Protein AF-A0A7C5Y525-F1 (afdb_monomer_lite)

Radius of gyration: 19.83 Å; chains: 1; bounding box: 41×47×40 Å

Structure (mmCIF, N/CA/C/O backbone):
data_AF-A0A7C5Y525-F1
#
_entry.id   AF-A0A7C5Y525-F1
#
loop_
_atom_site.group_PDB
_atom_site.id
_atom_site.type_symbol
_atom_site.label_atom_id
_atom_site.label_alt_id
_atom_site.label_comp_id
_atom_site.label_asym_id
_atom_site.label_entity_id
_atom_site.label_seq_id
_atom_site.pdbx_PDB_ins_code
_atom_site.Cartn_x
_atom_site.Cartn_y
_atom_site.Cartn_z
_atom_site.occupancy
_atom_site.B_iso_or_equiv
_atom_site.auth_seq_id
_atom_site.auth_comp_id
_atom_site.auth_asym_id
_atom_site.auth_atom_id
_atom_site.pdbx_PDB_model_num
ATOM 1 N N . MET A 1 1 ? -26.366 36.990 -11.827 1.00 54.34 1 MET A N 1
ATOM 2 C CA . MET A 1 1 ? -25.539 36.852 -13.045 1.00 54.34 1 MET A CA 1
ATOM 3 C C . MET A 1 1 ? -24.778 35.550 -12.890 1.00 54.34 1 MET A C 1
ATOM 5 O O . MET A 1 1 ? -24.041 35.434 -11.925 1.00 54.34 1 MET A O 1
ATOM 9 N N . ILE A 1 2 ? -25.056 34.536 -13.711 1.00 59.78 2 ILE A N 1
ATOM 10 C CA . ILE A 1 2 ? -24.334 33.258 -13.629 1.00 59.78 2 ILE A CA 1
ATOM 11 C C . ILE A 1 2 ? -22.931 33.531 -14.166 1.00 59.78 2 ILE A C 1
ATOM 13 O O . ILE A 1 2 ? -22.791 33.964 -15.309 1.00 59.78 2 ILE A O 1
ATOM 17 N N . GLU A 1 3 ? -21.915 33.373 -13.320 1.00 59.09 3 GLU A N 1
ATOM 18 C CA . GLU A 1 3 ? -20.533 33.645 -13.699 1.00 59.09 3 GLU A CA 1
ATOM 19 C C . GLU A 1 3 ? -20.138 32.764 -14.891 1.00 59.09 3 GLU A C 1
ATOM 21 O O . GLU A 1 3 ? -20.420 31.562 -14.888 1.00 59.09 3 GLU A O 1
ATOM 26 N N . PRO A 1 4 ? -19.472 33.325 -15.914 1.00 69.31 4 PRO A N 1
ATOM 27 C CA . PRO A 1 4 ? -19.073 32.573 -17.104 1.00 69.31 4 PRO A CA 1
ATOM 28 C C . PRO A 1 4 ? -18.191 31.363 -16.754 1.00 69.31 4 PRO A C 1
ATOM 30 O O . PRO A 1 4 ? -18.227 30.349 -17.445 1.00 69.31 4 PRO A O 1
ATOM 33 N N . ALA A 1 5 ? -17.477 31.422 -15.625 1.00 69.50 5 ALA A N 1
ATOM 34 C CA . ALA A 1 5 ? -16.720 30.305 -15.070 1.00 69.50 5 ALA A CA 1
ATOM 35 C C . ALA A 1 5 ? -17.595 29.082 -14.735 1.00 69.50 5 ALA A C 1
ATOM 37 O O . ALA A 1 5 ? -17.177 27.946 -14.954 1.00 69.50 5 ALA A O 1
ATOM 38 N N . LEU A 1 6 ? -18.823 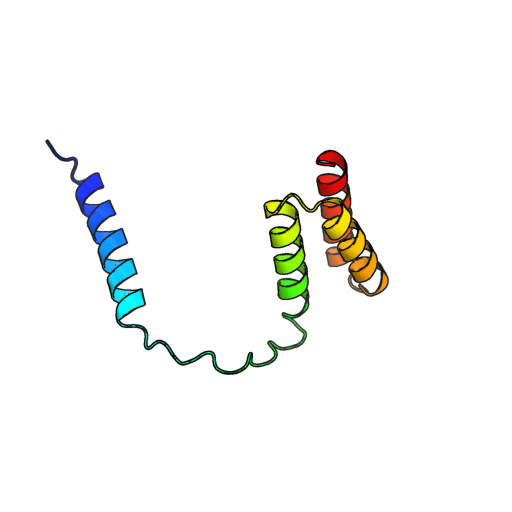29.297 -14.254 1.00 74.94 6 LEU A N 1
ATOM 39 C CA . LEU A 1 6 ? -19.732 28.222 -13.858 1.00 74.94 6 LEU A CA 1
ATOM 40 C C . LEU A 1 6 ? -20.270 27.468 -15.083 1.00 74.94 6 LEU A C 1
ATOM 42 O O . LEU A 1 6 ? -20.378 26.244 -15.064 1.00 74.94 6 LEU A O 1
ATOM 46 N N . LEU A 1 7 ? -20.526 28.188 -16.180 1.00 76.50 7 LEU A N 1
ATOM 47 C CA . LEU A 1 7 ? -20.938 27.597 -17.457 1.00 76.50 7 LEU A CA 1
ATOM 48 C C . LEU A 1 7 ? -19.819 26.766 -18.094 1.00 76.50 7 LEU A C 1
ATOM 50 O O . LEU A 1 7 ? -20.081 25.665 -18.578 1.00 76.50 7 LEU A O 1
A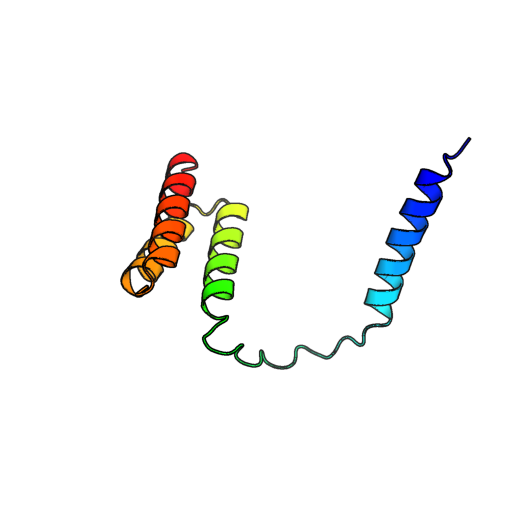TOM 54 N N . VAL A 1 8 ? -18.571 27.244 -18.038 1.00 75.38 8 VAL A N 1
ATOM 55 C CA . VAL A 1 8 ? -17.403 26.484 -18.520 1.00 75.38 8 VAL A CA 1
ATOM 56 C C . VAL A 1 8 ? -17.225 25.193 -17.720 1.00 75.38 8 VAL A C 1
ATOM 58 O O . VAL A 1 8 ? -16.953 24.138 -18.293 1.00 75.38 8 VAL A O 1
ATOM 61 N N . LEU A 1 9 ? -17.438 25.251 -16.405 1.00 77.81 9 LEU A N 1
ATOM 62 C CA . LEU A 1 9 ? -17.300 24.094 -15.525 1.00 77.81 9 LEU A CA 1
ATOM 63 C C . LEU A 1 9 ? -18.390 23.044 -15.796 1.00 77.81 9 LEU A C 1
ATOM 65 O O . LEU A 1 9 ? -18.085 21.857 -15.907 1.00 77.81 9 LEU A O 1
ATOM 69 N N . ILE A 1 10 ? -19.638 23.477 -16.004 1.00 79.75 10 ILE A N 1
ATOM 70 C CA . ILE A 1 10 ? -20.742 22.590 -16.404 1.00 79.75 10 ILE A CA 1
ATOM 71 C C . ILE A 1 10 ? -20.464 21.953 -17.773 1.00 79.75 10 ILE A C 1
ATOM 73 O O . ILE A 1 10 ? -20.671 20.750 -17.941 1.00 79.75 10 ILE A O 1
ATOM 77 N N . PHE A 1 11 ? -19.945 22.722 -18.733 1.00 83.12 11 PHE A N 1
ATOM 78 C CA . PHE A 1 11 ? -19.608 22.215 -20.064 1.00 83.12 11 PHE A CA 1
ATOM 79 C C . PHE A 1 11 ? -18.505 21.146 -20.019 1.00 83.12 11 PHE A C 1
ATOM 81 O O . PHE A 1 11 ? -18.627 20.105 -20.663 1.00 83.12 11 PHE A O 1
ATOM 88 N N . LEU A 1 12 ? -17.468 21.350 -19.201 1.00 77.56 12 LEU A N 1
ATOM 89 C CA . LEU A 1 12 ? -16.390 20.377 -18.983 1.00 77.56 12 LEU A CA 1
ATOM 90 C C . LEU A 1 12 ? -16.899 19.066 -18.374 1.00 77.56 12 LEU A C 1
ATOM 92 O O . LEU A 1 12 ? -16.524 17.982 -18.828 1.00 77.56 12 LEU A O 1
ATOM 96 N N . VAL A 1 13 ? -17.782 19.157 -17.378 1.00 80.94 13 VAL A N 1
ATOM 97 C CA . VAL A 1 13 ? -18.386 17.978 -16.741 1.00 80.94 13 VAL A CA 1
ATOM 98 C C . VAL A 1 13 ? -19.277 17.225 -17.732 1.00 80.94 13 VAL A C 1
ATOM 100 O O . VAL A 1 13 ? -19.180 16.001 -17.833 1.00 80.94 13 VAL A O 1
ATOM 103 N N . ALA A 1 14 ? -20.094 17.941 -18.509 1.00 81.19 14 ALA A N 1
ATOM 104 C CA . ALA A 1 14 ? -20.961 17.345 -19.521 1.00 81.19 14 ALA A CA 1
ATOM 105 C C . ALA A 1 14 ? -20.159 16.661 -20.642 1.00 81.19 14 ALA A C 1
ATOM 107 O O . ALA A 1 14 ? -20.467 15.526 -21.008 1.00 81.19 14 ALA A O 1
ATOM 108 N N . ALA A 1 15 ? -19.093 17.298 -21.136 1.00 78.25 15 ALA A N 1
ATOM 109 C CA . ALA A 1 15 ? -18.208 16.729 -22.152 1.00 78.25 15 ALA A CA 1
ATOM 110 C C . ALA A 1 15 ? -17.489 15.463 -21.653 1.00 78.25 15 ALA A C 1
ATOM 112 O O . ALA A 1 15 ? -17.413 14.467 -22.376 1.00 78.25 15 ALA A O 1
ATOM 113 N N . GLY A 1 16 ? -17.024 15.460 -20.398 1.00 74.25 16 GLY A N 1
ATOM 114 C CA . GLY A 1 16 ? -16.428 14.277 -19.771 1.00 74.25 16 GLY A CA 1
ATOM 115 C C . GLY A 1 16 ? -17.414 13.111 -19.647 1.00 74.25 16 GLY A C 1
ATOM 116 O O . GLY A 1 16 ? -17.059 11.962 -19.918 1.00 74.25 16 GLY A O 1
ATOM 117 N N . PHE A 1 17 ? -18.673 13.400 -19.308 1.00 80.44 17 PHE A N 1
ATOM 118 C CA . PHE A 1 17 ? -19.727 12.386 -19.237 1.00 80.44 17 PHE A CA 1
ATOM 119 C C . PHE A 1 17 ? -20.079 11.820 -20.619 1.00 80.44 17 PHE A C 1
ATOM 121 O O . PHE A 1 17 ? -20.275 10.613 -20.764 1.00 80.44 17 PHE A O 1
ATOM 128 N N . LEU A 1 18 ? -20.100 12.675 -21.646 1.00 77.81 18 LEU A N 1
ATOM 129 C CA . LEU A 1 18 ? -20.362 12.272 -23.028 1.00 77.81 18 LEU A CA 1
ATOM 130 C C . LEU A 1 18 ? -19.248 11.366 -23.577 1.00 77.81 18 LEU A C 1
ATOM 132 O O . LEU A 1 18 ? -19.535 10.362 -24.226 1.00 77.81 18 LEU A O 1
ATOM 136 N N . LEU A 1 19 ? -17.986 11.676 -23.261 1.00 72.06 19 LEU A N 1
ATOM 137 C CA . LEU A 1 19 ? -16.829 10.839 -23.597 1.00 72.06 19 LEU A CA 1
ATOM 138 C C . LEU A 1 19 ? -16.919 9.459 -22.938 1.00 72.06 19 LEU A C 1
ATOM 140 O O . LEU A 1 19 ? -16.709 8.446 -23.603 1.00 72.06 19 LEU A O 1
ATOM 144 N N . LEU A 1 20 ? -17.295 9.396 -21.658 1.00 67.75 20 LEU A N 1
ATOM 145 C CA . LEU A 1 20 ? -17.508 8.125 -20.956 1.00 67.75 20 LEU A CA 1
ATOM 146 C C . LEU A 1 20 ? -18.681 7.318 -21.529 1.00 67.75 20 LEU A C 1
ATOM 148 O O . LEU A 1 20 ? -18.633 6.089 -21.512 1.00 67.75 20 LEU A O 1
ATOM 152 N N . TYR A 1 21 ? -19.715 7.989 -22.042 1.00 71.88 21 TYR A N 1
ATOM 153 C CA . TYR A 1 21 ? -20.873 7.344 -22.665 1.00 71.88 21 TYR A CA 1
ATOM 154 C C . TYR A 1 21 ? -20.561 6.787 -24.063 1.00 71.88 21 TYR A C 1
ATOM 156 O O . TYR A 1 21 ? -21.017 5.698 -24.409 1.00 71.88 21 TYR A O 1
ATOM 164 N N . LEU A 1 22 ? -19.761 7.512 -24.850 1.00 66.75 22 LEU A N 1
ATOM 165 C CA . LEU A 1 22 ? -19.326 7.109 -26.193 1.00 66.75 22 LEU A CA 1
ATOM 166 C C . LEU A 1 22 ? -18.189 6.086 -26.180 1.00 66.75 22 LEU A C 1
ATOM 168 O O . LEU A 1 22 ? -17.961 5.417 -27.187 1.00 66.75 22 LEU A O 1
ATOM 172 N N . THR A 1 23 ? -17.476 5.947 -25.061 1.00 57.12 23 THR A N 1
ATOM 173 C CA . THR A 1 23 ? -16.461 4.905 -24.924 1.00 57.12 23 THR A CA 1
ATOM 174 C C . THR A 1 23 ? -17.191 3.563 -24.857 1.00 57.12 23 THR A C 1
ATOM 176 O O . THR A 1 23 ? -17.947 3.335 -23.907 1.00 57.12 23 THR A O 1
ATOM 179 N N . PRO A 1 24 ? -17.020 2.663 -25.844 1.00 54.91 24 PRO A N 1
ATOM 180 C CA . PRO A 1 24 ? -17.699 1.381 -25.826 1.00 54.91 24 PRO A CA 1
ATOM 181 C C . PRO A 1 24 ? -17.341 0.682 -24.518 1.00 54.91 24 PRO A C 1
ATOM 183 O O . PRO A 1 24 ? -16.163 0.525 -24.191 1.00 54.91 24 PRO A O 1
ATOM 186 N N . ARG A 1 25 ? -18.366 0.282 -23.754 1.00 56.41 25 ARG A N 1
ATOM 187 C CA . ARG A 1 25 ? -18.220 -0.629 -22.615 1.00 56.41 25 ARG A CA 1
ATOM 188 C C . ARG A 1 25 ? -17.744 -1.971 -23.165 1.00 56.41 25 ARG A C 1
ATOM 190 O O . ARG A 1 25 ? -18.530 -2.910 -23.290 1.00 56.41 25 ARG A O 1
ATOM 197 N N . GLU A 1 26 ? -16.470 -2.059 -23.542 1.00 52.53 26 GLU A N 1
ATOM 198 C CA . GLU A 1 26 ? -15.809 -3.329 -23.771 1.00 52.53 26 GLU A CA 1
ATOM 199 C C . GLU A 1 26 ? -15.983 -4.106 -22.471 1.00 52.53 26 GLU A C 1
ATOM 201 O O . GLU A 1 26 ? -15.417 -3.761 -21.432 1.00 52.53 26 GLU A O 1
ATOM 206 N N . LYS A 1 27 ? -16.866 -5.110 -22.527 1.00 49.16 27 LYS A N 1
ATOM 207 C CA . LYS A 1 27 ? -17.021 -6.154 -21.520 1.00 49.16 27 LYS A CA 1
ATOM 208 C C . LYS A 1 27 ? -15.631 -6.486 -21.018 1.00 49.16 27 LYS A C 1
ATOM 210 O O . LYS A 1 27 ? -14.841 -6.963 -21.825 1.00 49.16 27 LYS A O 1
ATOM 215 N N . THR A 1 28 ? -15.371 -6.166 -19.750 1.00 54.25 28 THR A N 1
ATOM 216 C CA . THR A 1 28 ? -14.222 -6.572 -18.932 1.00 54.25 28 THR A CA 1
ATOM 217 C C . THR A 1 28 ? -13.352 -7.614 -19.630 1.00 54.25 28 THR A C 1
ATOM 219 O O . THR A 1 28 ? -13.456 -8.818 -19.380 1.00 54.25 28 THR A O 1
ATOM 222 N N . LYS A 1 29 ? -12.502 -7.156 -20.561 1.00 44.97 29 LYS A N 1
ATOM 223 C CA . LYS A 1 29 ? -11.508 -8.015 -21.187 1.00 44.97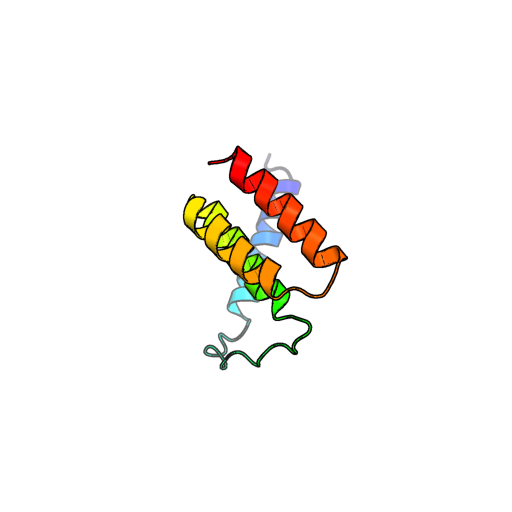 29 LYS A CA 1
ATOM 224 C C . LYS A 1 29 ? -10.620 -8.424 -20.032 1.00 44.97 29 LYS A C 1
ATOM 226 O O . LYS A 1 29 ? -10.064 -7.558 -19.355 1.00 44.97 29 LYS A O 1
ATOM 231 N N . LYS A 1 30 ? -10.611 -9.735 -19.758 1.00 49.25 30 LYS A N 1
ATOM 232 C CA . LYS A 1 30 ? -9.737 -10.410 -18.794 1.00 49.25 30 LYS A CA 1
ATOM 233 C C . LYS A 1 30 ? -8.451 -9.617 -18.693 1.00 49.25 30 LYS A C 1
ATOM 235 O O . LYS A 1 30 ? -7.806 -9.438 -19.724 1.00 49.25 30 LYS A O 1
ATOM 240 N N . SER A 1 31 ? -8.162 -9.116 -17.490 1.00 49.56 31 SER A N 1
ATOM 241 C CA . SER A 1 31 ? -6.974 -8.328 -17.194 1.00 49.56 3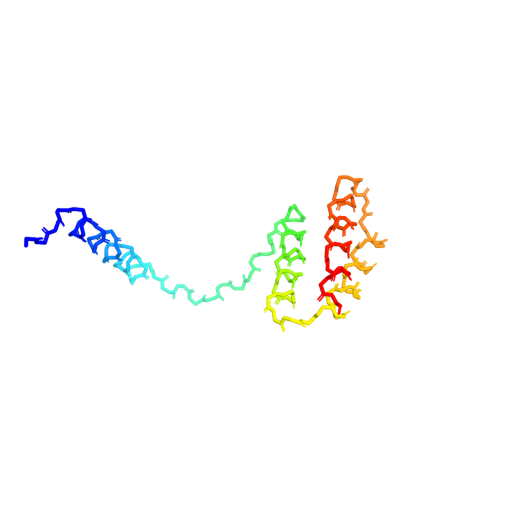1 SER A CA 1
ATOM 242 C C . SER A 1 31 ? -5.803 -8.924 -17.960 1.00 49.56 31 SER A C 1
ATOM 244 O O . SER A 1 31 ? -5.330 -10.012 -17.622 1.00 49.56 31 SER A O 1
ATOM 246 N N . THR A 1 32 ? -5.370 -8.256 -19.027 1.00 53.12 32 THR A N 1
ATOM 247 C CA . THR A 1 32 ? -4.033 -8.488 -19.554 1.00 53.12 32 THR A CA 1
ATOM 248 C C . THR A 1 32 ? -3.133 -8.357 -18.337 1.00 53.12 32 THR A C 1
ATOM 250 O O . THR A 1 32 ? -3.233 -7.313 -17.679 1.00 53.12 32 THR A O 1
ATOM 253 N N . PRO A 1 33 ? -2.365 -9.394 -17.953 1.00 47.19 33 PRO A N 1
ATOM 254 C CA . PRO A 1 33 ? -1.430 -9.256 -16.854 1.00 47.19 33 PRO A CA 1
ATOM 255 C C . PRO A 1 33 ? -0.536 -8.099 -17.260 1.00 47.19 33 PRO A C 1
ATOM 257 O O . PRO A 1 33 ? 0.231 -8.207 -18.219 1.00 47.19 33 PRO A O 1
ATOM 260 N N . ARG A 1 34 ? -0.745 -6.938 -16.627 1.00 54.50 34 ARG A N 1
ATOM 261 C CA . ARG A 1 34 ? 0.133 -5.799 -16.837 1.00 54.50 34 ARG A CA 1
ATOM 262 C C . ARG A 1 34 ? 1.520 -6.358 -16.543 1.00 54.50 34 ARG A C 1
ATOM 264 O O . ARG A 1 34 ? 1.667 -7.095 -15.567 1.00 54.50 34 ARG A O 1
ATOM 271 N N . GLY A 1 35 ? 2.481 -6.129 -17.441 1.00 53.25 35 GLY A N 1
ATOM 272 C CA . GLY A 1 35 ? 3.820 -6.704 -17.303 1.00 53.25 35 GLY A CA 1
ATOM 273 C C . GLY A 1 35 ? 4.330 -6.520 -15.872 1.00 53.25 35 GLY A C 1
ATOM 274 O O . GLY A 1 35 ? 3.924 -5.566 -15.215 1.00 53.25 35 GLY A O 1
ATOM 275 N N . LYS A 1 36 ? 5.185 -7.421 -15.371 1.00 56.09 36 LYS A N 1
ATOM 276 C CA . LYS A 1 36 ? 5.688 -7.449 -13.973 1.00 56.09 36 LYS A CA 1
ATOM 277 C C . LYS A 1 36 ? 6.079 -6.077 -13.395 1.00 56.09 36 LYS A C 1
ATOM 279 O O . LYS A 1 36 ? 6.046 -5.868 -12.186 1.00 56.09 36 LYS A O 1
ATOM 284 N N . GLU A 1 37 ? 6.411 -5.126 -14.260 1.00 57.03 37 GLU A N 1
ATOM 285 C CA . GLU A 1 37 ? 6.587 -3.708 -13.959 1.00 57.03 37 GLU A CA 1
ATOM 286 C C . GLU A 1 37 ? 5.385 -2.999 -13.323 1.00 57.03 37 GLU A C 1
ATOM 288 O O . GLU A 1 37 ? 5.597 -1.947 -12.742 1.00 57.03 37 GLU A O 1
ATOM 293 N N . PHE A 1 38 ? 4.163 -3.535 -13.374 1.00 59.78 38 PHE A N 1
ATOM 294 C CA . PHE A 1 38 ? 2.949 -2.920 -12.822 1.00 59.78 38 PHE A CA 1
ATOM 295 C C . PHE A 1 38 ? 2.318 -3.724 -11.677 1.00 59.78 38 PHE A C 1
ATOM 297 O O . PHE A 1 38 ? 1.416 -3.209 -11.026 1.00 59.78 38 PHE A O 1
ATOM 304 N N . GLU A 1 39 ? 2.796 -4.940 -11.377 1.00 64.75 39 GLU A N 1
ATOM 305 C CA . GLU A 1 39 ? 2.269 -5.752 -10.258 1.00 64.75 39 GLU A CA 1
ATOM 306 C C . GLU A 1 39 ? 2.345 -4.997 -8.920 1.00 64.75 39 GLU A C 1
ATOM 308 O O . GLU A 1 39 ? 1.454 -5.099 -8.079 1.00 64.75 39 GLU A O 1
ATOM 313 N N . TRP A 1 40 ? 3.373 -4.160 -8.745 1.00 71.62 40 TRP A N 1
ATOM 314 C CA . TRP A 1 40 ? 3.512 -3.321 -7.555 1.00 71.62 40 TRP A CA 1
ATOM 315 C C . TRP A 1 40 ? 2.404 -2.265 -7.443 1.00 71.62 40 TRP A C 1
ATOM 317 O O . TRP A 1 40 ? 1.971 -1.970 -6.335 1.00 71.62 40 TRP A O 1
ATOM 327 N N . LEU A 1 41 ? 1.905 -1.714 -8.555 1.00 75.25 41 LEU A N 1
ATOM 328 C CA . LEU A 1 41 ? 0.831 -0.715 -8.524 1.00 75.25 41 LEU A CA 1
ATOM 329 C C . LEU A 1 41 ? -0.481 -1.322 -8.035 1.00 75.25 41 LEU A C 1
ATOM 331 O O . LEU A 1 41 ? -1.217 -0.659 -7.307 1.00 75.25 41 LEU A O 1
ATOM 335 N N . ASP A 1 42 ? -0.743 -2.582 -8.375 1.00 79.38 42 ASP A N 1
ATOM 336 C CA . ASP A 1 42 ? -1.926 -3.295 -7.898 1.00 79.38 42 ASP A CA 1
ATOM 337 C C . ASP A 1 42 ? -1.819 -3.588 -6.389 1.00 79.38 42 ASP A C 1
ATOM 339 O O . ASP A 1 42 ? -2.786 -3.388 -5.646 1.00 79.38 42 ASP A O 1
ATOM 343 N N . ASP A 1 43 ? -0.628 -3.958 -5.903 1.00 80.31 43 ASP A N 1
ATOM 344 C CA . ASP A 1 43 ? -0.357 -4.106 -4.466 1.00 80.31 43 ASP A CA 1
ATOM 345 C C . ASP A 1 43 ? -0.520 -2.774 -3.708 1.00 80.31 43 ASP A C 1
ATOM 347 O O . ASP A 1 43 ? -1.127 -2.738 -2.633 1.00 80.31 43 ASP A O 1
ATOM 351 N N . PHE A 1 44 ? -0.047 -1.658 -4.270 1.00 82.31 44 PHE A N 1
ATOM 352 C CA . PHE A 1 44 ? -0.233 -0.323 -3.687 1.00 82.31 44 PHE A CA 1
ATOM 353 C C . PHE A 1 44 ? -1.698 0.131 -3.710 1.00 82.31 44 PHE A C 1
ATOM 355 O O . PHE A 1 44 ? -2.194 0.662 -2.712 1.00 82.31 44 PHE A O 1
ATOM 362 N N . ALA A 1 45 ? -2.419 -0.112 -4.805 1.00 83.81 45 ALA A N 1
ATOM 363 C CA . ALA A 1 45 ? -3.842 0.193 -4.904 1.00 83.81 45 ALA A CA 1
ATOM 364 C C . ALA A 1 45 ? -4.645 -0.578 -3.847 1.00 83.81 45 ALA A C 1
ATOM 366 O O . ALA A 1 45 ? -5.493 0.004 -3.165 1.00 83.81 45 ALA A O 1
ATOM 367 N N . LEU A 1 46 ? -4.329 -1.861 -3.639 1.00 86.19 46 LEU A N 1
ATOM 368 C CA . LEU A 1 46 ? -4.938 -2.673 -2.587 1.00 86.19 46 LEU A CA 1
ATOM 369 C C . LEU A 1 46 ? -4.699 -2.069 -1.194 1.00 86.19 46 LEU A C 1
ATOM 371 O O . LEU A 1 46 ? -5.625 -1.997 -0.383 1.00 86.19 46 LEU A O 1
ATOM 375 N N . LEU A 1 47 ? -3.477 -1.609 -0.912 1.00 87.25 47 LEU A N 1
ATOM 376 C CA . LEU A 1 47 ? -3.145 -0.961 0.359 1.00 87.25 47 LEU A CA 1
ATOM 377 C C . LEU A 1 47 ? -3.938 0.335 0.580 1.00 87.25 47 LEU A C 1
ATOM 379 O O . LEU A 1 47 ? -4.472 0.538 1.673 1.00 87.25 47 LEU A O 1
ATOM 383 N N . LEU A 1 48 ? -4.079 1.173 -0.450 1.00 85.12 48 LEU A N 1
ATOM 384 C CA . LEU A 1 48 ? -4.881 2.399 -0.384 1.00 85.12 48 LEU A CA 1
ATOM 385 C C . LEU A 1 48 ? -6.364 2.105 -0.138 1.00 85.12 48 LEU A C 1
ATOM 387 O O . LEU A 1 48 ? -6.998 2.774 0.680 1.00 85.12 48 LEU A O 1
ATOM 391 N N . VAL A 1 49 ? -6.918 1.078 -0.789 1.00 87.19 49 VAL A N 1
ATOM 392 C CA . VAL A 1 49 ? -8.311 0.654 -0.576 1.00 87.19 49 VAL A CA 1
ATOM 393 C C . VAL A 1 49 ? -8.536 0.198 0.868 1.00 87.19 49 VAL A C 1
ATOM 395 O O . VAL A 1 49 ? -9.547 0.569 1.473 1.00 87.19 49 VAL A O 1
ATOM 398 N N . LEU A 1 50 ? -7.598 -0.555 1.452 1.00 86.56 50 LEU A N 1
ATOM 399 C CA . LEU A 1 50 ? -7.691 -1.001 2.847 1.00 86.56 50 LEU A CA 1
ATOM 400 C C . LEU A 1 50 ? -7.655 0.177 3.830 1.00 86.56 50 LEU A C 1
ATOM 402 O O . LEU A 1 50 ? -8.453 0.211 4.768 1.00 86.56 50 LEU A O 1
ATOM 406 N N . VAL A 1 51 ? -6.789 1.164 3.586 1.00 87.44 51 VAL A N 1
ATOM 407 C CA . VAL A 1 51 ? -6.713 2.390 4.397 1.00 87.44 51 VAL A CA 1
ATOM 408 C C . VAL A 1 51 ? -7.989 3.222 4.269 1.00 87.44 51 VAL A C 1
ATOM 410 O O . VAL A 1 51 ? -8.560 3.617 5.285 1.00 87.44 51 VAL A O 1
ATOM 413 N N . LYS A 1 52 ? -8.503 3.421 3.048 1.00 87.12 52 LYS A N 1
ATOM 414 C CA . LYS A 1 52 ? -9.769 4.136 2.805 1.00 87.12 52 LYS A CA 1
ATOM 415 C C . LYS A 1 52 ? -10.956 3.454 3.491 1.00 87.12 52 LYS A C 1
ATOM 417 O O . LYS A 1 52 ? -11.846 4.125 4.003 1.00 87.12 52 LYS A O 1
ATOM 422 N N . SER A 1 53 ? -10.938 2.125 3.549 1.00 89.06 53 SER A N 1
ATOM 423 C CA . SER A 1 53 ? -11.963 1.311 4.215 1.00 89.06 53 SER A CA 1
ATOM 424 C C . SER A 1 53 ? -11.782 1.223 5.739 1.00 89.06 53 SER A C 1
ATOM 426 O O . SER A 1 53 ? -12.467 0.428 6.379 1.00 89.06 53 SER A O 1
ATOM 428 N N . ARG A 1 54 ? -10.847 1.991 6.327 1.00 88.38 54 ARG A N 1
ATOM 429 C CA . ARG A 1 54 ? -10.478 1.974 7.759 1.00 88.38 54 ARG A CA 1
ATOM 430 C C . ARG A 1 54 ? -10.030 0.603 8.286 1.00 88.38 54 ARG A C 1
ATOM 432 O O . ARG A 1 54 ? -10.028 0.352 9.488 1.00 88.38 54 ARG A O 1
ATOM 439 N N . LYS A 1 55 ? -9.602 -0.300 7.400 1.00 88.69 55 LYS A N 1
ATOM 440 C CA . LYS A 1 55 ? -9.125 -1.647 7.751 1.00 88.69 55 LYS A CA 1
ATOM 441 C C . LYS A 1 55 ? -7.618 -1.642 8.008 1.00 88.69 55 LYS A C 1
ATOM 443 O O . LYS A 1 55 ? -6.844 -2.333 7.343 1.00 88.69 55 LYS A O 1
ATOM 448 N N . TYR A 1 56 ? -7.179 -0.850 8.982 1.00 87.75 56 TYR A N 1
ATOM 449 C CA . TYR A 1 56 ? -5.756 -0.576 9.203 1.00 87.75 56 TYR A CA 1
ATOM 450 C C . TYR A 1 56 ? -4.948 -1.809 9.648 1.00 87.75 56 TYR A C 1
ATOM 452 O O . TYR A 1 56 ? -3.822 -2.018 9.194 1.00 87.75 56 TYR A O 1
ATOM 460 N N . VAL A 1 57 ? -5.536 -2.690 10.466 1.00 88.88 57 VAL A N 1
ATOM 461 C CA . VAL A 1 57 ? -4.891 -3.946 10.900 1.00 88.88 57 VAL A CA 1
ATOM 462 C C . VAL A 1 57 ? -4.625 -4.879 9.710 1.00 88.88 57 VAL A C 1
ATOM 464 O O . VAL A 1 57 ? -3.566 -5.509 9.628 1.00 88.88 57 VAL A O 1
ATOM 467 N N . GLU A 1 58 ? -5.560 -4.957 8.760 1.00 88.00 58 GLU A N 1
ATOM 468 C CA . GLU A 1 58 ? -5.388 -5.735 7.528 1.00 88.00 58 GLU A CA 1
ATOM 469 C C . GLU A 1 58 ? -4.348 -5.105 6.603 1.00 88.00 58 GLU A C 1
ATOM 471 O O . GLU A 1 58 ? -3.488 -5.827 6.086 1.00 88.00 58 GLU A O 1
ATOM 476 N N . ALA A 1 59 ? -4.362 -3.775 6.461 1.00 88.50 59 ALA A N 1
ATOM 477 C CA . ALA A 1 59 ? -3.349 -3.042 5.708 1.00 88.50 59 ALA A CA 1
ATOM 478 C C . ALA A 1 59 ? -1.941 -3.353 6.243 1.00 88.50 59 ALA A C 1
ATOM 480 O O . ALA A 1 59 ? -1.078 -3.794 5.484 1.00 88.50 59 ALA A O 1
ATOM 481 N N . LEU A 1 60 ? -1.722 -3.265 7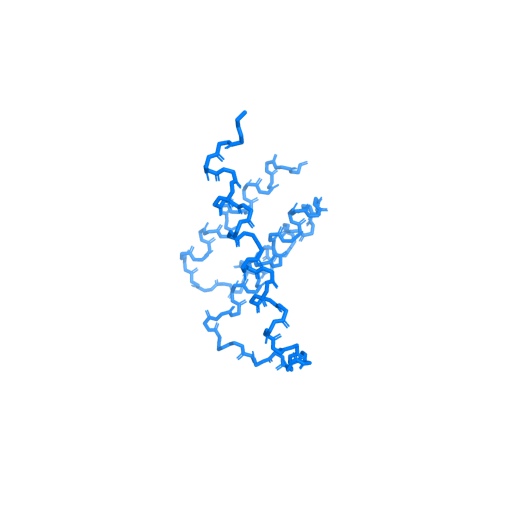.560 1.00 89.38 60 LEU A N 1
ATOM 482 C CA . LEU A 1 60 ? -0.429 -3.579 8.183 1.00 89.38 60 LEU A CA 1
ATOM 483 C C . LEU A 1 60 ? 0.017 -5.029 7.943 1.00 89.38 60 LEU A C 1
ATOM 485 O O . LEU A 1 60 ? 1.192 -5.280 7.648 1.00 89.38 60 LEU A O 1
ATOM 489 N N . LYS A 1 61 ? -0.905 -5.999 8.037 1.00 91.25 61 LYS A N 1
ATOM 490 C CA . LYS A 1 61 ? -0.608 -7.410 7.730 1.00 91.25 61 LYS A CA 1
ATOM 491 C C . LYS A 1 61 ? -0.176 -7.581 6.273 1.00 91.25 61 LYS A C 1
ATOM 493 O O . LYS A 1 61 ? 0.751 -8.351 6.005 1.00 91.25 61 LYS A O 1
ATOM 498 N N . ARG A 1 62 ? -0.827 -6.880 5.340 1.00 88.25 62 ARG A N 1
ATOM 499 C CA . ARG A 1 62 ? -0.522 -6.960 3.907 1.00 88.25 62 ARG A CA 1
ATOM 500 C C . ARG A 1 62 ? 0.822 -6.311 3.581 1.00 88.25 62 ARG A C 1
ATOM 502 O O . ARG A 1 62 ? 1.654 -6.973 2.966 1.00 88.25 62 ARG A O 1
ATOM 509 N N . VAL A 1 63 ? 1.094 -5.117 4.111 1.00 91.06 63 VAL A N 1
ATOM 510 C CA . VAL A 1 63 ? 2.396 -4.437 3.973 1.00 91.06 63 VAL A CA 1
ATOM 511 C C . VAL A 1 63 ? 3.536 -5.326 4.467 1.00 91.06 63 VAL A C 1
ATOM 513 O O . VAL A 1 63 ? 4.538 -5.487 3.777 1.00 91.06 63 VAL A O 1
ATOM 516 N N . LYS A 1 64 ? 3.376 -5.989 5.623 1.00 90.06 64 LYS A N 1
ATOM 517 C CA . LYS A 1 64 ? 4.398 -6.907 6.159 1.00 90.06 64 LYS A CA 1
ATOM 518 C C . LYS A 1 64 ? 4.683 -8.086 5.219 1.00 90.06 64 LYS A C 1
ATOM 520 O O . LYS A 1 64 ? 5.821 -8.547 5.160 1.00 90.06 64 LYS A O 1
ATOM 525 N N . LYS A 1 65 ? 3.673 -8.593 4.501 1.00 89.75 65 LYS A N 1
ATOM 526 C CA . LYS A 1 65 ? 3.856 -9.662 3.504 1.00 89.75 65 LYS A CA 1
ATOM 527 C C . LYS A 1 65 ? 4.593 -9.157 2.262 1.00 89.75 65 LYS A C 1
ATOM 529 O O . LYS A 1 65 ? 5.476 -9.867 1.790 1.00 89.75 65 LYS A O 1
ATOM 534 N N . ILE A 1 66 ? 4.260 -7.958 1.781 1.00 88.19 66 ILE A N 1
ATOM 535 C CA . ILE A 1 66 ? 4.899 -7.338 0.608 1.00 88.19 66 ILE A CA 1
ATOM 536 C C . ILE A 1 66 ? 6.371 -7.028 0.920 1.00 88.19 66 ILE A C 1
ATOM 538 O O . ILE A 1 66 ? 7.256 -7.494 0.211 1.00 88.19 66 ILE A O 1
ATOM 542 N N . LEU A 1 67 ? 6.653 -6.389 2.062 1.00 87.75 67 LEU A N 1
ATOM 543 C CA . LEU A 1 67 ? 8.016 -6.066 2.515 1.00 87.75 67 LEU A CA 1
ATOM 544 C C . LEU A 1 67 ? 8.953 -7.281 2.602 1.00 87.75 67 LEU A C 1
ATOM 546 O O . LEU A 1 67 ? 10.153 -7.139 2.404 1.00 87.75 67 LEU A O 1
ATOM 550 N N . ARG A 1 68 ? 8.433 -8.478 2.906 1.00 88.00 68 ARG A N 1
ATOM 551 C CA . ARG A 1 68 ? 9.244 -9.711 2.958 1.00 88.00 68 ARG A CA 1
ATOM 552 C C . ARG A 1 68 ? 9.704 -10.191 1.584 1.00 88.00 68 ARG A C 1
ATOM 554 O O . ARG A 1 68 ? 10.690 -10.914 1.507 1.00 88.00 68 ARG A O 1
ATOM 561 N N . LYS A 1 69 ? 8.949 -9.868 0.535 1.00 86.38 69 LYS A N 1
ATOM 562 C CA . LYS A 1 69 ? 9.217 -10.297 -0.843 1.00 86.38 69 LYS A CA 1
ATOM 563 C C . LYS A 1 69 ? 9.874 -9.198 -1.678 1.00 86.38 69 LYS A C 1
ATOM 565 O O . LYS A 1 69 ? 10.435 -9.505 -2.725 1.00 86.38 69 LYS A O 1
ATOM 570 N N . GLU A 1 70 ? 9.809 -7.952 -1.215 1.00 83.75 70 GLU A N 1
ATOM 571 C CA . GLU A 1 70 ? 10.343 -6.790 -1.914 1.00 83.75 70 GLU A CA 1
ATOM 572 C C . GLU A 1 70 ? 11.878 -6.783 -1.891 1.00 83.75 70 GLU A C 1
ATOM 574 O O . GLU A 1 70 ? 12.506 -6.801 -0.829 1.00 83.75 70 GLU A O 1
ATOM 579 N N . ARG A 1 71 ? 12.479 -6.765 -3.084 1.00 82.44 71 ARG A N 1
ATOM 580 C CA . ARG A 1 71 ? 13.938 -6.735 -3.276 1.00 82.44 71 ARG A CA 1
ATOM 581 C C . ARG A 1 71 ? 14.441 -5.331 -3.605 1.00 82.44 71 ARG A C 1
ATOM 583 O O . ARG A 1 71 ? 15.627 -5.065 -3.436 1.00 82.44 71 ARG A O 1
ATOM 590 N N . ASN A 1 72 ? 13.562 -4.437 -4.058 1.00 84.88 72 ASN A N 1
ATOM 591 C CA . ASN A 1 72 ? 13.924 -3.068 -4.397 1.00 84.88 72 ASN A CA 1
ATOM 592 C C . ASN A 1 72 ? 13.992 -2.196 -3.125 1.00 84.88 72 ASN A C 1
ATOM 594 O O . ASN A 1 72 ? 13.014 -2.075 -2.383 1.00 84.88 72 ASN A O 1
ATOM 598 N N . ALA A 1 73 ? 15.153 -1.581 -2.878 1.00 85.44 73 ALA A N 1
ATOM 599 C CA . ALA A 1 73 ? 15.411 -0.773 -1.686 1.00 85.44 73 ALA A CA 1
ATOM 600 C C . ALA A 1 73 ? 14.518 0.479 -1.596 1.00 85.44 73 ALA A C 1
ATOM 602 O O . ALA A 1 73 ? 14.013 0.795 -0.518 1.00 85.44 73 ALA A O 1
ATOM 603 N N . GLU A 1 74 ? 14.261 1.158 -2.716 1.00 83.69 74 GLU A N 1
ATOM 604 C CA . GLU A 1 74 ? 13.400 2.345 -2.756 1.00 83.69 74 GLU A CA 1
ATOM 605 C C . GLU A 1 74 ? 11.949 1.985 -2.435 1.00 83.69 74 GLU A C 1
ATOM 607 O O . GLU A 1 74 ? 11.309 2.613 -1.588 1.00 83.69 74 GLU A O 1
ATOM 612 N N . ARG A 1 75 ? 11.436 0.910 -3.043 1.00 83.19 75 ARG A N 1
ATOM 613 C CA . ARG A 1 75 ? 10.073 0.421 -2.773 1.00 83.19 75 ARG A CA 1
ATOM 614 C C . ARG A 1 75 ? 9.907 -0.002 -1.323 1.00 83.19 75 ARG A C 1
ATOM 616 O O . ARG A 1 75 ? 8.885 0.291 -0.701 1.00 83.19 75 ARG A O 1
ATOM 623 N N . ARG A 1 76 ? 10.933 -0.641 -0.762 1.00 86.56 76 ARG A N 1
ATOM 624 C CA . ARG A 1 76 ? 10.964 -1.012 0.650 1.00 86.56 76 ARG A CA 1
ATOM 625 C C . ARG A 1 76 ? 10.864 0.215 1.556 1.00 86.56 76 ARG A C 1
ATOM 627 O O . ARG A 1 76 ? 10.049 0.201 2.475 1.00 86.56 76 ARG A O 1
ATOM 634 N N . LEU A 1 77 ? 11.612 1.284 1.271 1.00 87.56 77 LEU A N 1
ATOM 635 C CA . LEU A 1 77 ? 11.532 2.545 2.020 1.00 87.56 77 LEU A CA 1
ATOM 636 C C . LEU A 1 77 ? 10.128 3.162 1.965 1.00 87.56 77 LEU A C 1
ATOM 638 O O . LEU A 1 77 ? 9.608 3.590 2.997 1.00 87.56 77 LEU A O 1
ATOM 642 N N . ILE A 1 78 ? 9.492 3.177 0.790 1.00 87.81 78 ILE A N 1
ATOM 643 C C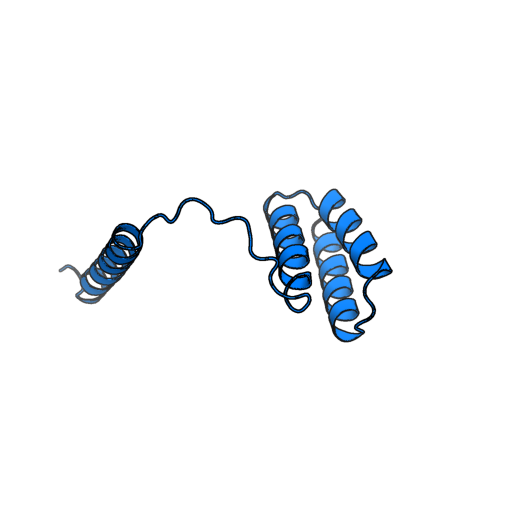A . ILE A 1 78 ? 8.121 3.692 0.628 1.00 87.81 78 ILE A CA 1
ATOM 644 C C . ILE A 1 78 ? 7.133 2.864 1.460 1.00 87.81 78 ILE A C 1
ATOM 646 O O . ILE A 1 78 ? 6.327 3.424 2.203 1.00 87.81 78 ILE A O 1
ATOM 650 N N . LEU A 1 79 ? 7.214 1.534 1.385 1.00 88.56 79 LEU A N 1
ATOM 651 C CA . LEU A 1 79 ? 6.345 0.634 2.146 1.00 88.56 79 LEU A CA 1
ATOM 652 C C . LEU A 1 79 ? 6.564 0.744 3.662 1.00 88.56 79 LEU A C 1
ATOM 654 O O . LEU A 1 79 ? 5.607 0.612 4.428 1.00 88.56 79 LEU A O 1
ATOM 658 N N . GLU A 1 80 ? 7.791 0.999 4.120 1.00 88.31 80 GLU A N 1
ATOM 659 C CA . GLU A 1 80 ? 8.067 1.250 5.538 1.00 88.31 80 GLU A CA 1
ATOM 660 C C . GLU A 1 80 ? 7.524 2.602 6.014 1.00 88.31 80 GLU A C 1
ATOM 662 O O . GLU A 1 80 ? 6.920 2.655 7.089 1.00 88.31 80 GLU A O 1
ATOM 667 N N . LYS A 1 81 ? 7.638 3.664 5.204 1.00 88.62 81 LYS A N 1
ATOM 668 C CA . LYS A 1 81 ? 6.985 4.955 5.487 1.00 88.62 81 LYS A CA 1
ATOM 669 C C . LYS A 1 81 ? 5.469 4.802 5.568 1.00 88.62 81 LYS A C 1
ATOM 671 O O . LYS A 1 81 ? 4.868 5.205 6.562 1.00 88.62 81 LYS A O 1
ATOM 676 N N . PHE A 1 82 ? 4.873 4.128 4.587 1.00 86.69 82 PHE A N 1
ATOM 677 C CA . PHE A 1 82 ? 3.444 3.826 4.578 1.00 86.69 82 PHE A CA 1
ATOM 678 C C . PHE A 1 82 ? 3.030 3.029 5.822 1.00 86.69 82 PHE A C 1
ATOM 680 O O . PHE A 1 82 ? 2.049 3.356 6.485 1.00 86.69 82 PHE A O 1
ATOM 687 N N . ARG A 1 83 ? 3.806 2.010 6.213 1.00 88.50 83 ARG A N 1
ATOM 688 C CA . ARG A 1 83 ? 3.561 1.253 7.450 1.00 88.50 83 ARG A CA 1
ATOM 689 C C . ARG A 1 83 ? 3.574 2.155 8.685 1.00 88.50 83 ARG A C 1
ATOM 691 O O . ARG A 1 83 ? 2.745 1.958 9.573 1.00 88.50 83 ARG A O 1
ATOM 698 N N . ALA A 1 84 ? 4.519 3.090 8.767 1.00 88.88 84 ALA A N 1
ATOM 699 C CA . ALA A 1 84 ? 4.618 4.026 9.880 1.00 88.88 84 ALA A CA 1
ATOM 700 C C . ALA A 1 84 ? 3.411 4.976 9.927 1.00 88.88 84 ALA A C 1
ATOM 702 O O . ALA A 1 84 ? 2.858 5.178 11.005 1.00 88.88 84 ALA A O 1
ATOM 703 N N . GLU A 1 85 ? 2.963 5.496 8.782 1.00 84.81 85 GLU A N 1
ATOM 704 C CA . GLU A 1 85 ? 1.752 6.325 8.686 1.00 84.81 85 GLU A CA 1
ATOM 705 C C . GLU A 1 85 ? 0.494 5.560 9.089 1.00 84.81 85 GLU A C 1
ATOM 707 O O . GLU A 1 85 ? -0.256 6.025 9.944 1.00 84.81 85 GLU A O 1
ATOM 712 N N . VAL A 1 86 ? 0.297 4.351 8.556 1.00 87.00 86 VAL A N 1
ATOM 713 C CA . VAL A 1 86 ? -0.856 3.518 8.926 1.00 87.00 86 VAL A CA 1
ATOM 714 C C . VAL A 1 86 ? -0.837 3.201 10.419 1.00 87.00 86 VAL A C 1
ATOM 716 O O . VAL A 1 86 ? -1.885 3.223 11.048 1.00 87.00 86 VAL A O 1
ATOM 719 N N . LYS A 1 87 ? 0.336 2.962 11.021 1.00 86.69 87 LYS A N 1
ATOM 720 C CA . LYS A 1 87 ? 0.453 2.699 12.464 1.00 86.69 87 LYS A CA 1
ATOM 721 C C . LYS A 1 87 ? 0.097 3.915 13.331 1.00 86.69 87 LYS A C 1
ATOM 723 O O . LYS A 1 87 ? -0.328 3.711 14.457 1.00 86.69 87 LYS A O 1
ATOM 728 N N . LYS A 1 88 ? 0.271 5.146 12.838 1.00 86.06 88 LYS A N 1
ATOM 729 C CA . LYS A 1 88 ? -0.184 6.362 13.541 1.00 86.06 88 LYS A CA 1
ATOM 730 C C . LYS A 1 88 ? -1.708 6.524 13.505 1.00 86.06 88 LYS A C 1
ATOM 732 O O . LYS A 1 88 ? -2.252 7.211 14.357 1.00 86.06 88 LYS A O 1
ATOM 737 N N . ALA A 1 89 ? -2.357 5.954 12.489 1.00 76.81 89 ALA A N 1
ATOM 738 C CA . ALA A 1 89 ? -3.798 6.050 12.263 1.00 76.81 89 ALA A CA 1
ATOM 739 C C . ALA A 1 89 ? -4.608 4.885 12.870 1.00 76.81 89 ALA A C 1
ATOM 741 O O . ALA A 1 89 ? -5.836 4.935 12.843 1.00 76.81 89 ALA A O 1
ATOM 742 N N . VAL A 1 90 ? -3.928 3.838 13.356 1.00 73.38 90 VAL A N 1
ATOM 743 C CA . VAL A 1 90 ? -4.497 2.749 14.175 1.00 73.38 90 VAL A CA 1
ATOM 744 C C . VAL A 1 90 ? -4.599 3.232 15.610 1.00 73.38 90 VAL A C 1
ATOM 746 O O . VAL A 1 90 ? -5.682 3.033 16.194 1.00 73.38 90 VAL A O 1
#

Organism: Caldiarchaeum subterraneum (NCBI:txid311458)

Foldseek 3Di:
DPPVVVVVVVVVVVVVVVVVVPPPPPPPDPPPPPPPVCPVVVLVVVLVVCVVVVVLVVSLVSLVVCLVVDPDPVVNVVSVVVNVVSVVVD

Sequence (90 aa):
MIEPALLVLIFLVAAGFLLLYLTPREKTKKSTPRGKEFEWLDDFALLLVLVKSRKYVEALKRVKKILRKERNAERRLILEKFRAEVKKAV

pLDDT: mean 76.68, std 13.35, range [44.97, 91.25]

Secondary structure (DSSP, 8-state):
---HHHHHHHHHHHHHHHHHHHS------------GGGHHHHHHHHHHHHHHTT-HHHHHHHHHHHHHH---HHHHHHHHHHHHHHHHH-